Protein AF-A0A1N6FJ70-F1 (afdb_monomer)

Organism: NCBI:txid1217970

Solvent-accessible surface area (backbone atoms only — not comparable to full-atom values): 8719 Å² total; per-residue (Å²): 130,88,51,42,36,35,37,40,23,54,39,84,64,76,54,85,92,68,57,60,68,43,93,66,49,46,83,38,80,77,50,89,59,32,32,33,37,20,50,78,90,44,69,44,27,46,35,38,57,36,37,82,87,71,62,57,34,60,52,49,49,53,55,48,53,55,39,45,74,73,32,54,65,50,50,65,62,51,52,53,46,59,76,48,45,48,25,35,40,38,32,43,53,47,53,90,89,52,57,68,65,65,52,49,62,70,42,45,56,46,54,53,35,40,54,74,74,42,50,57,38,40,34,42,69,65,49,28,34,25,52,81,92,44,82,45,28,37,42,47,66,83,67,75,76,77,76,78,78,78,72,82,77,134

Nearest PDB structures (foldseek):
  6cgd-assembly1_A  TM=2.846E-01  e=1.483E+00  Staphylococcus aureus
  3c19-assembly1_A  TM=3.215E-01  e=3.991E+00  Methanopyrus kandleri AV19
  4pdy-assembly1_A  TM=3.151E-01  e=4.805E+00  Alicyclobacillus acidocaldarius subsp. acidocaldarius DSM 446

Mean predicted aligned error: 6.21 Å

Sequence (154 aa):
MPHRMRFFFTSPAPALATLPLPPGLALRNLAPPFALLCTGETPLAELELNTPGDGTFDAEIAEYLEKVALGSGDKALVTATLGSCTAILCAQVLFHGRSTDDVLNDLDPFWDALDAAHQGLIQADGQGFYQGADFVLNIGRITPPAPASSRPAP

pLDDT: mean 89.92, std 12.62, range [40.59, 97.81]

Secondary structure (DSSP, 8-state):
--EEEEEEESS-PPPGGGS---TTEEEEEEETTEEEEEETTEEEEEEEEE-TTSSHHHHHHHHHHHHHHHSEE-HHHHHHHHHT--EEEEEEE--TTS-HHHHHHHHHHHHHHHHHHS-EEEEETTTEEEETTEEEEE----PPPPPP--PPP-

Radius of gyration: 17.18 Å; Cα contacts (8 Å, |Δi|>4): 267; chains: 1; bounding box: 62×40×36 Å

Structure (mmCIF, N/CA/C/O backbone):
data_AF-A0A1N6FJ70-F1
#
_entry.id   AF-A0A1N6FJ70-F1
#
loop_
_atom_site.group_PDB
_atom_site.id
_atom_site.type_symbol
_atom_site.label_atom_id
_atom_site.label_alt_id
_atom_site.label_comp_id
_atom_site.label_asym_id
_atom_site.label_entity_id
_atom_site.label_seq_id
_atom_site.pdbx_PDB_ins_code
_atom_site.Cartn_x
_atom_site.Cartn_y
_atom_site.Cartn_z
_atom_site.occupancy
_atom_site.B_iso_or_equiv
_atom_site.auth_seq_id
_atom_site.auth_comp_id
_atom_site.auth_asym_id
_atom_site.auth_atom_id
_atom_site.pdbx_PDB_model_num
ATOM 1 N N . MET A 1 1 ? 5.292 14.407 10.804 1.00 58.94 1 MET A N 1
ATOM 2 C CA . MET A 1 1 ? 5.156 14.017 9.385 1.00 58.94 1 MET A CA 1
ATOM 3 C C . MET A 1 1 ? 4.060 12.972 9.302 1.00 58.94 1 MET A C 1
ATOM 5 O O . MET A 1 1 ? 3.992 12.176 10.235 1.00 58.94 1 MET A O 1
ATOM 9 N N . PR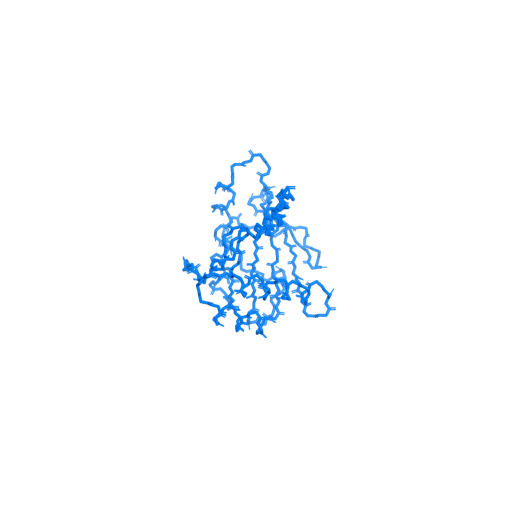O A 1 2 ? 3.192 13.007 8.276 1.00 79.44 2 PRO A N 1
ATOM 10 C CA . PRO A 1 2 ? 2.223 11.935 8.056 1.00 79.44 2 PRO A CA 1
ATOM 11 C C . PRO A 1 2 ? 2.970 10.609 7.878 1.00 79.44 2 PRO A C 1
ATOM 13 O O . PRO A 1 2 ? 4.047 10.594 7.284 1.00 79.44 2 PRO A O 1
ATOM 16 N N . HIS A 1 3 ? 2.435 9.524 8.436 1.00 89.19 3 HIS A N 1
ATOM 17 C CA . HIS A 1 3 ? 2.970 8.184 8.214 1.00 89.19 3 HIS A CA 1
ATOM 18 C C . HIS A 1 3 ? 2.239 7.589 7.017 1.00 89.19 3 HIS A C 1
ATOM 20 O O . HIS A 1 3 ? 1.007 7.532 7.030 1.00 89.19 3 HIS A O 1
ATOM 26 N N . ARG A 1 4 ? 2.977 7.212 5.971 1.00 94.31 4 ARG A N 1
ATOM 27 C CA . ARG A 1 4 ? 2.397 6.597 4.782 1.00 94.31 4 ARG A CA 1
ATOM 28 C C . ARG A 1 4 ? 2.902 5.178 4.601 1.00 94.31 4 ARG A C 1
ATOM 30 O O . ARG A 1 4 ? 4.059 4.861 4.881 1.00 94.31 4 ARG A O 1
ATOM 37 N N . MET A 1 5 ? 2.006 4.350 4.101 1.00 95.81 5 MET A N 1
ATOM 38 C CA . MET A 1 5 ? 2.302 3.016 3.614 1.00 95.81 5 MET A CA 1
ATOM 39 C C . MET A 1 5 ? 1.808 2.909 2.181 1.00 95.81 5 MET A C 1
ATOM 41 O O . MET A 1 5 ? 0.863 3.597 1.793 1.00 95.81 5 MET A O 1
ATOM 45 N N . ARG A 1 6 ? 2.477 2.092 1.377 1.00 97.06 6 ARG A N 1
ATOM 46 C CA . ARG A 1 6 ? 2.185 1.959 -0.047 1.00 97.06 6 ARG A CA 1
ATOM 47 C C . ARG A 1 6 ? 2.147 0.508 -0.453 1.00 97.06 6 ARG A C 1
ATOM 49 O O . ARG A 1 6 ? 2.931 -0.283 0.058 1.00 97.06 6 ARG A O 1
ATOM 56 N N . PHE A 1 7 ? 1.299 0.200 -1.422 1.00 97.62 7 PHE A N 1
ATOM 57 C CA . PHE A 1 7 ? 1.352 -1.048 -2.167 1.00 97.62 7 PHE A CA 1
ATOM 58 C C . PHE A 1 7 ? 1.655 -0.740 -3.632 1.00 97.62 7 PHE A C 1
ATOM 60 O O . PHE A 1 7 ? 0.900 -0.019 -4.287 1.00 97.62 7 PHE A O 1
ATOM 67 N N . PHE A 1 8 ? 2.760 -1.278 -4.139 1.00 97.75 8 PHE A N 1
ATOM 68 C CA . PHE A 1 8 ? 3.170 -1.157 -5.536 1.00 97.75 8 PHE A CA 1
ATOM 69 C C . PHE A 1 8 ? 2.669 -2.376 -6.306 1.00 97.75 8 PHE A C 1
ATOM 71 O O . PHE A 1 8 ? 3.270 -3.446 -6.222 1.00 97.75 8 PHE A O 1
ATOM 78 N N . PHE A 1 9 ? 1.573 -2.230 -7.050 1.00 97.50 9 PHE A N 1
ATOM 79 C CA . PHE A 1 9 ? 0.995 -3.328 -7.827 1.00 97.50 9 PHE A CA 1
ATOM 80 C C . PHE A 1 9 ? 1.854 -3.636 -9.048 1.00 97.50 9 PHE A C 1
ATOM 82 O O . PHE A 1 9 ? 2.227 -2.717 -9.771 1.00 97.50 9 PHE A O 1
ATOM 89 N N . THR A 1 10 ? 2.098 -4.916 -9.322 1.00 96.50 10 THR A N 1
ATOM 90 C CA . THR A 1 10 ? 2.651 -5.413 -10.598 1.00 96.50 10 THR A CA 1
ATOM 91 C C . THR A 1 10 ? 1.617 -6.195 -11.416 1.00 96.50 10 THR A C 1
ATOM 93 O O . THR A 1 10 ? 1.830 -6.489 -12.592 1.00 96.50 10 THR A O 1
ATOM 96 N N . SER A 1 11 ? 0.468 -6.509 -10.812 1.00 92.56 11 SER A N 1
ATOM 97 C CA . SER A 1 11 ? -0.743 -6.989 -11.487 1.00 92.56 11 SER A CA 1
ATOM 98 C C . SER A 1 11 ? -1.652 -5.822 -11.899 1.00 92.56 11 SER A C 1
ATOM 100 O O . SER A 1 11 ? -1.604 -4.795 -11.227 1.00 92.56 11 SER A O 1
ATOM 102 N N . PRO A 1 12 ? -2.557 -5.978 -12.890 1.00 91.00 12 PRO A N 1
ATOM 103 C CA . PRO A 1 12 ? -3.481 -4.919 -13.307 1.00 91.00 12 PRO A CA 1
ATOM 104 C C . PRO A 1 12 ? -4.132 -4.174 -12.135 1.00 91.00 12 PRO A C 1
ATOM 106 O O . PRO A 1 12 ? -4.619 -4.800 -11.192 1.00 91.00 12 PRO A O 1
ATOM 109 N N . ALA A 1 13 ? -4.131 -2.841 -12.215 1.00 85.69 13 ALA A N 1
ATOM 110 C CA . ALA A 1 13 ? -4.597 -1.967 -11.146 1.00 85.69 13 ALA A CA 1
ATOM 111 C C . ALA A 1 13 ? -6.062 -2.272 -10.773 1.00 85.69 13 ALA A C 1
ATOM 113 O O . ALA A 1 13 ? -6.933 -2.208 -11.650 1.00 85.69 13 ALA A O 1
ATOM 114 N N . PRO A 1 14 ? -6.365 -2.594 -9.503 1.00 91.06 14 PRO A N 1
ATOM 115 C CA . PRO A 1 14 ? -7.745 -2.754 -9.069 1.00 91.06 14 PRO A CA 1
ATOM 116 C C . PRO A 1 14 ? -8.443 -1.392 -8.996 1.00 91.06 14 PRO A C 1
ATOM 118 O O . PRO A 1 14 ? -7.807 -0.361 -8.792 1.00 91.06 14 PRO A O 1
ATOM 121 N N . ALA A 1 15 ? -9.772 -1.378 -9.085 1.00 92.12 15 ALA A N 1
ATOM 122 C CA . ALA A 1 15 ? -10.524 -0.208 -8.647 1.00 92.12 15 ALA A CA 1
ATOM 123 C C . ALA A 1 15 ? -10.545 -0.168 -7.110 1.00 92.12 15 ALA A C 1
ATOM 125 O O . ALA A 1 15 ? -10.622 -1.213 -6.464 1.00 92.12 15 ALA A O 1
ATOM 126 N N . LEU A 1 16 ? -10.573 1.025 -6.505 1.00 92.44 16 LEU A N 1
ATOM 127 C CA . LEU A 1 16 ? -10.697 1.142 -5.043 1.00 92.44 16 LEU A CA 1
ATOM 128 C C . LEU A 1 16 ? -11.923 0.389 -4.499 1.00 92.44 16 LEU A C 1
ATOM 130 O O . LEU A 1 16 ? -11.845 -0.262 -3.466 1.00 92.44 16 LEU A O 1
ATOM 134 N N . ALA A 1 17 ? -13.040 0.413 -5.229 1.00 92.12 17 ALA A N 1
ATOM 135 C CA . ALA A 1 17 ? -1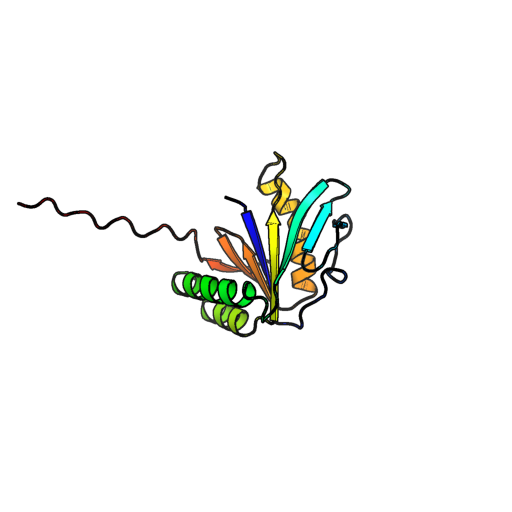4.268 -0.289 -4.853 1.00 92.12 17 ALA A CA 1
ATOM 136 C C . ALA A 1 17 ? -14.126 -1.821 -4.794 1.00 92.12 17 ALA A C 1
ATOM 138 O O . ALA A 1 17 ? -14.988 -2.488 -4.227 1.00 92.12 17 ALA A O 1
ATOM 139 N N . THR A 1 18 ? -13.090 -2.377 -5.425 1.00 92.56 18 THR A N 1
ATOM 140 C CA . THR A 1 18 ? -12.879 -3.821 -5.567 1.00 92.56 18 THR A CA 1
ATOM 141 C C . THR A 1 18 ? -11.709 -4.328 -4.733 1.00 92.56 18 THR A C 1
ATOM 143 O O . THR A 1 18 ? -11.306 -5.474 -4.918 1.00 92.56 18 THR A O 1
ATOM 146 N N . LEU A 1 19 ? -11.132 -3.495 -3.860 1.00 94.31 19 LEU A N 1
ATOM 147 C CA . LEU A 1 19 ? -10.052 -3.941 -2.986 1.00 94.31 19 LEU A CA 1
ATOM 148 C C . LEU A 1 19 ? -10.536 -5.071 -2.061 1.00 94.31 19 LEU A C 1
ATOM 150 O O . LEU A 1 19 ? -11.681 -5.040 -1.597 1.00 94.31 19 LEU A O 1
ATOM 154 N N . PRO A 1 20 ? -9.679 -6.061 -1.768 1.00 93.69 20 PRO A N 1
ATOM 155 C CA . PRO A 1 20 ? -9.993 -7.114 -0.817 1.00 93.69 20 PRO A CA 1
ATOM 156 C C . PRO A 1 20 ? -10.080 -6.514 0.591 1.00 93.69 20 PRO A C 1
ATOM 158 O O . PRO A 1 20 ? -9.091 -6.041 1.145 1.00 93.69 20 PRO A O 1
ATOM 161 N N . LEU A 1 21 ? -11.278 -6.514 1.173 1.00 94.81 21 LEU A N 1
ATOM 162 C CA . LEU A 1 21 ? -11.491 -6.025 2.533 1.00 94.81 21 LEU A CA 1
ATOM 163 C C . LEU A 1 21 ? -11.681 -7.211 3.482 1.00 94.81 21 LEU A C 1
ATOM 165 O O . LEU A 1 21 ? -12.627 -7.986 3.297 1.00 94.81 21 LEU A O 1
ATOM 169 N N . PRO A 1 22 ? -10.816 -7.373 4.496 1.00 94.44 22 PRO A N 1
ATOM 170 C CA . PRO A 1 22 ? -11.019 -8.382 5.524 1.00 94.44 22 PRO A CA 1
ATOM 171 C C . PRO A 1 22 ? -12.237 -8.027 6.399 1.00 94.44 22 PRO A C 1
ATOM 173 O O . PRO A 1 22 ? -12.667 -6.867 6.446 1.00 94.44 22 PRO A O 1
ATOM 176 N N . PRO A 1 23 ? -12.806 -9.003 7.130 1.00 93.75 23 PRO A N 1
ATOM 177 C CA . PRO A 1 23 ? -13.917 -8.751 8.042 1.00 93.75 23 PRO A CA 1
ATOM 178 C C . PRO A 1 23 ? -13.610 -7.627 9.040 1.00 93.75 23 PRO A C 1
ATOM 180 O O . PRO A 1 23 ? -12.554 -7.611 9.665 1.00 93.75 23 PRO A O 1
ATOM 183 N N . GLY A 1 24 ? -14.560 -6.707 9.216 1.00 93.06 24 GLY A N 1
ATOM 184 C CA . GLY A 1 24 ? -14.434 -5.573 10.140 1.00 93.06 24 GLY A CA 1
ATOM 185 C C . GLY A 1 24 ? -13.874 -4.295 9.510 1.00 93.06 24 GLY A C 1
ATOM 186 O O . GLY A 1 24 ? -14.094 -3.219 10.069 1.00 93.06 24 GLY A O 1
ATOM 187 N N . LEU A 1 25 ? -13.250 -4.387 8.330 1.00 96.12 25 LEU A N 1
ATOM 188 C CA . LEU A 1 25 ? -12.819 -3.223 7.562 1.00 96.12 25 LEU A CA 1
ATOM 189 C C . LEU A 1 25 ? -13.830 -2.847 6.480 1.00 96.12 25 LEU A C 1
ATOM 191 O O . LEU A 1 25 ? -14.482 -3.696 5.872 1.00 96.12 25 LEU A O 1
ATOM 195 N N . ALA A 1 26 ? -13.956 -1.545 6.238 1.00 96.56 26 ALA A N 1
ATOM 196 C CA . ALA A 1 26 ? -14.836 -1.000 5.218 1.00 96.56 26 ALA A CA 1
ATOM 197 C C . ALA A 1 26 ? -14.207 0.215 4.539 1.00 96.56 26 ALA A C 1
ATOM 199 O O . ALA A 1 26 ? -13.551 1.032 5.189 1.00 96.56 26 ALA A O 1
ATOM 200 N N . LEU A 1 27 ? -14.479 0.366 3.243 1.00 96.25 27 LEU A N 1
ATOM 201 C CA . LEU A 1 27 ? -14.219 1.606 2.523 1.00 96.25 27 LEU A CA 1
ATOM 202 C C . LEU A 1 27 ? -15.430 2.526 2.629 1.00 96.25 27 LEU A C 1
ATOM 204 O O . LEU A 1 27 ? -16.568 2.124 2.381 1.00 96.25 27 LEU A O 1
ATOM 208 N N . ARG A 1 28 ? -15.173 3.780 2.979 1.00 96.06 28 ARG A N 1
ATOM 209 C CA . ARG A 1 28 ? -16.155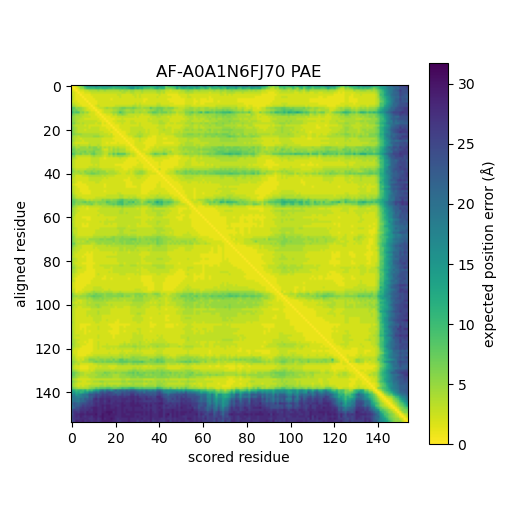 4.860 3.060 1.00 96.06 28 ARG A CA 1
ATOM 210 C C . ARG A 1 28 ? -15.704 6.031 2.203 1.00 96.06 28 ARG A C 1
ATOM 212 O O . ARG A 1 28 ? -14.547 6.103 1.803 1.00 96.06 28 ARG A O 1
ATOM 219 N N . ASN A 1 29 ? -16.628 6.950 1.922 1.00 93.06 29 ASN A N 1
ATOM 220 C CA . ASN A 1 29 ? -16.357 8.169 1.152 1.00 93.06 29 ASN A CA 1
ATOM 221 C C . ASN A 1 29 ? -15.618 7.892 -0.170 1.00 93.06 29 ASN A C 1
ATOM 223 O O . ASN A 1 29 ? -14.679 8.597 -0.525 1.00 93.06 29 ASN A O 1
ATOM 227 N N . LEU A 1 30 ? -16.028 6.832 -0.872 1.00 93.06 30 LEU A N 1
ATOM 228 C CA . LEU A 1 30 ? -15.420 6.419 -2.130 1.00 93.06 30 LEU A CA 1
ATOM 229 C C . LEU A 1 30 ? -15.643 7.504 -3.195 1.00 93.06 30 LEU A C 1
ATOM 231 O O . LEU A 1 30 ? -16.759 7.689 -3.682 1.00 93.06 30 LEU A O 1
ATOM 235 N N . ALA A 1 31 ? -14.570 8.195 -3.559 1.00 91.62 31 ALA A N 1
ATOM 236 C CA . ALA A 1 31 ? -14.540 9.238 -4.573 1.00 91.62 31 ALA A CA 1
ATOM 237 C C . ALA A 1 31 ? -13.235 9.084 -5.367 1.00 91.62 31 ALA A C 1
ATOM 239 O O . ALA A 1 31 ? -12.241 9.715 -5.012 1.00 91.62 31 ALA A O 1
ATOM 240 N N . PRO A 1 32 ? -13.204 8.217 -6.401 1.00 85.25 32 PRO A N 1
ATOM 241 C CA . PRO A 1 32 ? -11.975 7.883 -7.114 1.00 85.25 32 PRO A CA 1
ATOM 242 C C . PRO A 1 32 ? -11.187 9.134 -7.543 1.00 85.25 32 PRO A C 1
ATOM 244 O O . PRO A 1 32 ? -11.797 10.059 -8.087 1.00 85.25 32 PRO A O 1
ATOM 247 N N . PRO A 1 33 ? -9.862 9.175 -7.308 1.00 92.44 33 PRO A N 1
ATOM 248 C CA . PRO A 1 33 ? -8.991 8.077 -6.864 1.00 92.44 33 PRO A CA 1
ATOM 249 C C . PRO A 1 33 ? -8.880 7.897 -5.336 1.00 92.44 33 PRO A C 1
ATOM 251 O O . PRO A 1 33 ? -7.946 7.245 -4.886 1.00 92.44 33 PRO A O 1
ATOM 254 N N . PHE A 1 34 ? -9.807 8.437 -4.538 1.00 96.75 34 PHE A N 1
ATOM 255 C CA . PHE A 1 34 ? -9.734 8.453 -3.074 1.00 96.75 34 PHE A CA 1
ATOM 256 C C . PHE A 1 34 ? -10.779 7.567 -2.378 1.00 96.75 34 PHE A C 1
ATOM 258 O O . PHE A 1 34 ? -11.896 7.368 -2.870 1.00 96.75 34 PHE A O 1
ATOM 265 N N . ALA A 1 35 ? -10.433 7.070 -1.190 1.00 97.44 35 ALA A N 1
ATOM 266 C CA . ALA A 1 35 ? -11.358 6.436 -0.250 1.00 97.44 35 ALA A CA 1
ATOM 267 C C . ALA A 1 35 ? -10.873 6.588 1.198 1.00 97.44 35 ALA A C 1
ATOM 269 O O . ALA A 1 35 ? -9.716 6.903 1.454 1.00 97.44 35 ALA A O 1
ATOM 270 N N . LEU A 1 36 ? -11.752 6.318 2.159 1.00 97.31 36 LEU A N 1
ATOM 271 C CA . LEU A 1 36 ? -11.425 6.257 3.580 1.00 97.31 36 LEU A CA 1
ATOM 272 C C . LEU A 1 36 ? -11.534 4.810 4.064 1.00 97.31 36 LEU A C 1
ATOM 274 O O . LEU A 1 36 ? -12.608 4.216 3.977 1.00 97.31 36 LEU A O 1
ATOM 278 N N . LEU A 1 37 ? -10.447 4.248 4.583 1.00 97.31 37 LEU A N 1
ATOM 279 C CA . LEU A 1 37 ? -10.447 2.936 5.222 1.00 97.31 37 LEU A CA 1
ATOM 280 C C . LEU A 1 37 ? -10.842 3.082 6.694 1.00 97.31 37 LEU A C 1
ATOM 282 O O . LEU A 1 37 ? -10.228 3.853 7.434 1.00 97.31 37 LEU A O 1
ATOM 286 N N . CYS A 1 38 ? -11.851 2.329 7.122 1.00 96.31 38 CYS A N 1
ATOM 287 C CA . CYS A 1 38 ? -12.401 2.378 8.474 1.00 96.31 38 CYS A CA 1
ATOM 288 C C . CYS A 1 38 ? -12.457 0.990 9.119 1.00 96.31 38 CYS A C 1
ATOM 290 O O . CYS A 1 38 ? -12.758 0.009 8.442 1.00 96.31 38 CYS A O 1
ATOM 292 N N . THR A 1 39 ? -12.297 0.946 10.444 1.00 94.06 39 THR A N 1
ATOM 293 C CA . THR A 1 39 ? -12.751 -0.164 11.298 1.00 94.06 39 THR A CA 1
ATOM 294 C C . THR A 1 39 ? -14.013 0.273 12.045 1.00 94.06 39 THR A C 1
ATOM 296 O O . THR A 1 39 ? -13.997 1.205 12.854 1.00 94.06 39 THR A O 1
ATOM 299 N N . GLY A 1 40 ? -15.160 -0.317 11.696 1.00 91.19 40 GLY A N 1
ATOM 300 C CA . GLY A 1 40 ? -16.467 0.196 12.123 1.00 91.19 40 GLY A CA 1
ATOM 301 C C . GLY A 1 40 ? -16.712 1.638 11.647 1.00 91.19 40 GLY A C 1
ATOM 302 O O . GLY A 1 40 ? -16.809 1.889 10.443 1.00 91.19 40 GLY A O 1
ATOM 303 N N . GLU A 1 41 ? -16.827 2.579 12.590 1.00 90.50 41 GLU A N 1
ATOM 304 C CA . GLU A 1 41 ? -16.951 4.031 12.335 1.00 90.50 41 GLU A CA 1
ATOM 305 C C . GLU A 1 41 ? -15.619 4.789 12.505 1.00 90.50 41 GLU A C 1
ATOM 307 O O . GLU A 1 41 ? -15.552 5.993 12.265 1.00 90.50 41 GLU A O 1
ATOM 312 N N . THR A 1 42 ? -14.548 4.107 12.918 1.00 93.31 42 THR A N 1
ATOM 313 C CA . THR A 1 42 ? -13.255 4.740 13.192 1.00 93.31 42 THR A CA 1
ATOM 314 C C . THR A 1 42 ? -12.406 4.775 11.923 1.00 93.31 42 THR A C 1
ATOM 316 O O . THR A 1 42 ? -12.132 3.711 11.362 1.00 93.31 42 THR A O 1
ATOM 319 N N . PRO A 1 43 ? -11.948 5.950 11.457 1.00 95.31 43 PRO A N 1
ATOM 320 C CA . PRO A 1 43 ? -11.061 6.026 10.305 1.00 95.31 43 PRO A CA 1
ATOM 321 C C . PRO A 1 43 ? -9.640 5.586 10.672 1.00 95.31 43 PRO A C 1
ATOM 323 O O . PRO A 1 43 ? -9.098 6.034 11.685 1.00 95.31 43 PRO A O 1
ATOM 326 N N . LEU A 1 44 ? -9.054 4.735 9.828 1.00 96.12 44 LEU A N 1
ATOM 327 C CA . LEU A 1 44 ? -7.699 4.195 9.967 1.00 96.12 44 LEU A CA 1
ATOM 328 C C . LEU A 1 44 ? -6.721 4.804 8.963 1.00 96.12 44 LEU A C 1
ATOM 330 O O . LEU A 1 44 ? -5.590 5.114 9.327 1.00 96.12 44 LEU A O 1
ATOM 334 N N . ALA A 1 45 ? -7.140 4.979 7.708 1.00 97.25 45 ALA A N 1
ATOM 335 C CA . ALA A 1 45 ? -6.285 5.546 6.671 1.00 97.25 45 ALA A CA 1
ATOM 336 C C . ALA A 1 45 ? -7.084 6.251 5.572 1.00 97.25 45 ALA A C 1
ATOM 338 O O . ALA A 1 45 ? -8.178 5.817 5.210 1.00 97.25 45 ALA A O 1
ATOM 339 N N . GLU A 1 46 ? -6.506 7.307 5.009 1.00 97.62 46 GLU A N 1
ATOM 340 C CA . GLU A 1 46 ? -6.940 7.879 3.732 1.00 97.62 46 GLU A CA 1
ATOM 341 C C . GLU A 1 46 ? -6.202 7.154 2.611 1.00 97.62 46 GLU A C 1
ATOM 343 O O . GLU A 1 46 ? -4.974 7.070 2.628 1.00 97.62 46 GLU A O 1
ATOM 348 N N . LEU A 1 47 ? -6.957 6.609 1.665 1.00 97.75 47 LEU A N 1
ATOM 349 C CA . LEU A 1 47 ? -6.440 5.874 0.524 1.00 97.75 47 LEU A CA 1
ATOM 350 C C . LEU A 1 47 ? -6.467 6.748 -0.725 1.00 97.75 47 LEU A C 1
ATOM 352 O O . LEU A 1 47 ? -7.459 7.430 -0.986 1.00 97.75 47 LEU A O 1
ATOM 356 N N . GLU A 1 48 ? -5.412 6.648 -1.520 1.00 97.12 48 GLU A N 1
ATOM 357 C CA . GLU A 1 48 ? -5.275 7.253 -2.841 1.00 97.12 48 GLU A CA 1
ATOM 358 C C . GLU A 1 48 ? -4.692 6.212 -3.802 1.00 97.12 48 GLU A C 1
ATOM 360 O O . GLU A 1 48 ? -3.692 5.565 -3.488 1.00 97.12 48 GLU A O 1
ATOM 365 N N . LEU A 1 49 ? -5.329 6.018 -4.956 1.00 96.75 49 LEU A N 1
ATOM 366 C CA . LEU A 1 49 ? -4.847 5.119 -6.002 1.00 96.75 49 LEU A CA 1
ATOM 367 C C . LEU A 1 49 ? -4.237 5.922 -7.154 1.00 96.75 49 LEU A C 1
ATOM 369 O O . LEU A 1 49 ? -4.966 6.492 -7.965 1.00 96.75 49 LEU A O 1
ATOM 373 N N . ASN A 1 50 ? -2.912 5.889 -7.252 1.00 96.38 50 ASN A N 1
ATOM 374 C CA . ASN A 1 50 ? -2.149 6.540 -8.311 1.00 96.38 50 ASN A CA 1
ATOM 375 C C . ASN A 1 50 ? -1.922 5.571 -9.477 1.00 96.38 50 ASN A C 1
ATOM 377 O O . ASN A 1 50 ? -1.564 4.405 -9.278 1.00 96.38 50 ASN A O 1
ATOM 381 N N . THR A 1 51 ? -2.108 6.048 -10.704 1.00 94.81 51 THR A N 1
ATOM 382 C CA . THR A 1 51 ? -1.974 5.266 -11.943 1.00 94.81 51 THR A CA 1
ATOM 383 C C . THR A 1 51 ? -1.134 6.019 -12.978 1.00 94.81 51 THR A C 1
ATOM 385 O O . THR A 1 51 ? -1.101 7.249 -12.957 1.00 94.81 51 THR A O 1
ATOM 388 N N . PRO A 1 52 ? -0.469 5.321 -13.918 1.00 93.81 52 PRO A N 1
ATOM 389 C CA . PRO A 1 52 ? 0.351 5.974 -14.935 1.00 93.81 52 PRO A CA 1
ATOM 390 C C . PRO A 1 52 ? -0.384 7.105 -15.670 1.00 93.81 52 PRO A C 1
ATOM 392 O O . PRO A 1 52 ? -1.504 6.924 -16.151 1.00 93.81 52 PRO A O 1
ATOM 395 N N . GLY A 1 53 ? 0.272 8.261 -15.792 1.00 87.50 53 GLY A N 1
ATOM 396 C CA . GLY A 1 53 ? -0.270 9.446 -16.465 1.00 87.50 53 GLY A CA 1
ATOM 397 C C . GLY A 1 53 ? -0.967 10.471 -15.561 1.00 87.50 53 GLY A C 1
ATOM 398 O O . GLY A 1 53 ? -1.312 11.543 -16.056 1.00 87.50 53 GLY A O 1
ATOM 399 N N . ASP A 1 54 ? -1.133 10.207 -14.260 1.00 84.50 54 ASP A N 1
ATOM 400 C CA . ASP A 1 54 ? -1.631 11.204 -13.292 1.00 84.50 54 ASP A CA 1
ATOM 401 C C . ASP A 1 54 ? -0.551 12.201 -12.811 1.00 84.50 54 ASP A C 1
ATOM 403 O O . ASP A 1 54 ? -0.861 13.187 -12.142 1.00 84.50 54 ASP A O 1
ATOM 407 N N . GLY A 1 55 ? 0.716 11.964 -13.169 1.00 87.88 55 GLY A N 1
ATOM 408 C CA . GLY A 1 55 ? 1.885 12.755 -12.773 1.00 87.88 55 GLY A CA 1
ATOM 409 C C . GLY A 1 55 ? 2.424 12.442 -11.371 1.00 87.88 55 GLY A C 1
ATOM 410 O O . GLY A 1 55 ? 3.628 12.575 -11.150 1.00 87.88 55 GLY A O 1
ATOM 411 N N . THR A 1 56 ? 1.578 11.984 -10.448 1.00 92.31 56 THR A N 1
ATOM 412 C CA . THR A 1 56 ? 1.976 11.551 -9.100 1.00 92.31 56 THR A CA 1
ATOM 413 C C . THR A 1 56 ? 2.685 10.202 -9.150 1.00 92.31 56 THR A C 1
ATOM 415 O O . THR A 1 56 ? 3.735 10.039 -8.533 1.00 92.31 56 THR A O 1
ATOM 418 N N . PHE A 1 57 ? 2.161 9.258 -9.933 1.00 95.62 57 PHE A N 1
ATOM 419 C CA . PHE A 1 57 ? 2.707 7.917 -10.100 1.00 95.62 57 PHE A CA 1
ATOM 420 C C . PHE A 1 57 ? 4.177 7.951 -10.537 1.00 95.62 57 PHE A C 1
ATOM 422 O O . PHE A 1 57 ? 5.038 7.376 -9.874 1.00 95.62 57 PHE A O 1
ATOM 429 N N . ASP A 1 58 ? 4.484 8.671 -11.620 1.00 94.81 58 ASP A N 1
ATOM 430 C CA . ASP A 1 58 ? 5.839 8.712 -12.184 1.00 94.81 58 ASP A CA 1
ATOM 431 C C . ASP A 1 58 ? 6.835 9.383 -11.227 1.00 94.81 58 ASP A C 1
ATOM 433 O O . ASP A 1 58 ? 7.973 8.927 -11.084 1.00 94.81 58 ASP A O 1
ATOM 437 N N . ALA A 1 59 ? 6.398 10.445 -10.541 1.00 95.31 59 ALA A N 1
ATOM 438 C CA . ALA A 1 59 ? 7.205 11.132 -9.538 1.00 95.31 59 ALA A CA 1
ATOM 439 C C . ALA A 1 59 ? 7.521 10.216 -8.346 1.00 95.31 59 ALA A C 1
ATOM 441 O O . ALA A 1 59 ? 8.662 10.169 -7.885 1.00 95.31 59 ALA A O 1
ATOM 442 N N . GLU A 1 60 ? 6.531 9.454 -7.882 1.00 95.12 60 GLU A N 1
ATOM 443 C CA . GLU A 1 60 ? 6.685 8.538 -6.757 1.00 95.12 60 GLU A CA 1
ATOM 444 C C . GLU A 1 60 ? 7.601 7.358 -7.116 1.00 95.12 60 GLU A C 1
ATOM 446 O O . GLU A 1 60 ? 8.524 7.049 -6.362 1.00 95.12 60 GLU A O 1
ATOM 451 N N . ILE A 1 61 ? 7.444 6.755 -8.300 1.00 96.69 61 ILE A N 1
ATOM 452 C CA . ILE A 1 61 ? 8.367 5.716 -8.785 1.00 96.69 61 ILE A CA 1
ATOM 453 C C . ILE A 1 61 ? 9.807 6.241 -8.850 1.00 96.69 61 ILE A C 1
ATOM 455 O O . ILE A 1 61 ? 10.719 5.577 -8.350 1.00 96.69 61 ILE A O 1
ATOM 459 N N . ALA A 1 62 ? 10.025 7.431 -9.421 1.00 95.75 62 ALA A N 1
ATOM 460 C CA . ALA A 1 62 ? 11.355 8.028 -9.513 1.00 95.75 62 ALA A CA 1
ATOM 461 C C . ALA A 1 62 ? 11.981 8.256 -8.125 1.00 95.75 62 ALA A C 1
ATOM 463 O O . ALA A 1 62 ? 13.119 7.845 -7.887 1.00 95.75 62 ALA A O 1
ATOM 464 N N . GLU A 1 63 ? 11.223 8.825 -7.183 1.00 94.19 63 GLU A N 1
ATOM 465 C CA . GLU A 1 63 ? 11.676 9.049 -5.806 1.00 94.19 63 GLU A CA 1
ATOM 466 C C . GLU A 1 63 ? 12.073 7.736 -5.111 1.00 94.19 63 GLU A C 1
ATOM 468 O O . GLU A 1 63 ? 13.105 7.654 -4.436 1.00 94.19 63 GLU A O 1
ATOM 473 N N . TYR A 1 64 ? 11.275 6.677 -5.270 1.00 95.31 64 TYR A N 1
ATOM 474 C CA . TYR A 1 64 ? 11.583 5.393 -4.646 1.00 95.31 64 TYR A CA 1
ATOM 475 C C . TYR A 1 64 ? 12.769 4.683 -5.294 1.00 95.31 64 TYR A C 1
ATOM 477 O O . TYR A 1 64 ? 13.542 4.054 -4.572 1.00 95.31 64 TYR A O 1
ATOM 485 N N . LEU A 1 65 ? 12.986 4.825 -6.602 1.00 96.19 65 LEU A N 1
ATOM 486 C CA . LEU A 1 65 ? 14.193 4.310 -7.253 1.00 96.19 65 LEU A CA 1
ATOM 487 C C . LEU A 1 65 ? 15.465 4.964 -6.690 1.00 96.19 65 LEU A C 1
ATOM 489 O O . LEU A 1 65 ? 16.447 4.266 -6.420 1.00 96.19 65 LEU A O 1
ATOM 493 N N . GLU A 1 66 ? 15.439 6.274 -6.424 1.00 94.88 66 GLU A N 1
ATOM 494 C CA . GLU A 1 66 ? 16.549 6.973 -5.761 1.00 94.88 66 GLU A CA 1
ATOM 495 C C . GLU A 1 66 ? 16.789 6.445 -4.338 1.00 94.88 66 GLU A C 1
ATOM 497 O O . GLU A 1 66 ? 17.925 6.143 -3.957 1.00 94.88 66 GLU A O 1
ATOM 502 N N . LYS A 1 67 ? 15.718 6.255 -3.556 1.00 93.62 67 LYS A N 1
ATOM 503 C CA . LYS A 1 67 ? 15.794 5.671 -2.204 1.00 93.62 67 LYS A CA 1
ATOM 504 C C . LYS A 1 67 ? 16.362 4.250 -2.218 1.00 93.62 67 LYS A C 1
ATOM 506 O O . LYS A 1 67 ? 17.222 3.920 -1.402 1.00 93.62 67 LYS A O 1
ATOM 511 N N . VAL A 1 68 ? 15.921 3.410 -3.154 1.00 95.19 68 VAL A N 1
ATOM 512 C CA . VAL A 1 68 ? 16.390 2.023 -3.317 1.00 95.19 68 VAL A CA 1
ATOM 513 C C . VAL A 1 68 ? 17.879 1.981 -3.654 1.00 95.19 68 VAL A C 1
ATOM 515 O O . VAL A 1 68 ? 18.609 1.154 -3.100 1.00 95.19 68 VAL A O 1
ATOM 518 N N . ALA A 1 69 ? 18.365 2.905 -4.489 1.00 94.06 69 ALA A N 1
ATOM 519 C CA . ALA A 1 69 ? 19.787 3.005 -4.809 1.00 94.06 69 ALA A CA 1
ATOM 520 C C . ALA A 1 69 ? 20.650 3.226 -3.552 1.00 94.06 69 ALA A C 1
ATOM 522 O O . ALA A 1 69 ? 21.735 2.643 -3.440 1.00 94.06 69 ALA A O 1
ATOM 523 N N . LEU A 1 70 ? 20.143 3.985 -2.576 1.00 92.94 70 LEU A N 1
ATOM 524 C CA . LEU A 1 70 ? 20.812 4.276 -1.302 1.00 92.94 70 LEU A CA 1
ATOM 525 C C . LEU A 1 70 ? 20.560 3.229 -0.203 1.00 92.94 70 LEU A C 1
ATOM 527 O O . LEU A 1 70 ? 21.311 3.183 0.769 1.00 92.94 70 LEU A O 1
ATOM 531 N N . GLY A 1 71 ? 19.537 2.387 -0.354 1.00 92.56 71 GLY A N 1
ATOM 532 C CA . GLY A 1 71 ? 19.141 1.391 0.642 1.00 92.56 71 GLY A CA 1
ATOM 533 C C . GLY A 1 71 ? 20.098 0.201 0.801 1.00 92.56 71 GLY A C 1
ATOM 534 O O . GLY A 1 71 ? 21.159 0.123 0.175 1.00 92.56 71 GLY A O 1
ATOM 535 N N . SER A 1 72 ? 19.705 -0.773 1.621 1.00 93.12 72 SER A N 1
ATOM 536 C CA . SER A 1 72 ? 20.401 -2.051 1.823 1.00 93.12 72 SER A CA 1
ATOM 537 C C . SER A 1 72 ? 19.412 -3.223 1.844 1.00 93.12 72 SER A C 1
ATOM 539 O O . SER A 1 72 ? 18.346 -3.131 2.444 1.00 93.12 72 SER A O 1
ATOM 541 N N . GLY A 1 73 ? 19.748 -4.322 1.161 1.00 95.25 73 GLY A N 1
ATOM 542 C CA . GLY A 1 73 ? 18.849 -5.462 0.930 1.00 95.25 73 GLY A CA 1
ATOM 543 C C . GLY A 1 73 ? 18.761 -5.826 -0.553 1.00 95.25 73 GLY A C 1
ATOM 544 O O . GLY A 1 73 ? 19.682 -5.518 -1.318 1.00 95.25 73 GLY A O 1
ATOM 545 N N . ASP A 1 74 ? 17.662 -6.458 -0.968 1.00 96.19 74 ASP A N 1
ATOM 546 C CA . ASP A 1 74 ? 17.474 -6.908 -2.353 1.00 96.19 74 ASP A CA 1
ATOM 547 C C . ASP A 1 74 ? 17.016 -5.770 -3.282 1.00 96.19 74 ASP A C 1
ATOM 549 O O . ASP A 1 74 ? 15.839 -5.589 -3.601 1.00 96.19 74 ASP A O 1
ATOM 553 N N . LYS A 1 75 ? 17.983 -4.964 -3.729 1.00 96.50 75 LYS A N 1
ATOM 554 C CA . LYS A 1 75 ? 17.736 -3.837 -4.643 1.00 96.50 75 LYS A CA 1
ATOM 555 C C . LYS A 1 75 ? 17.194 -4.285 -5.991 1.00 96.50 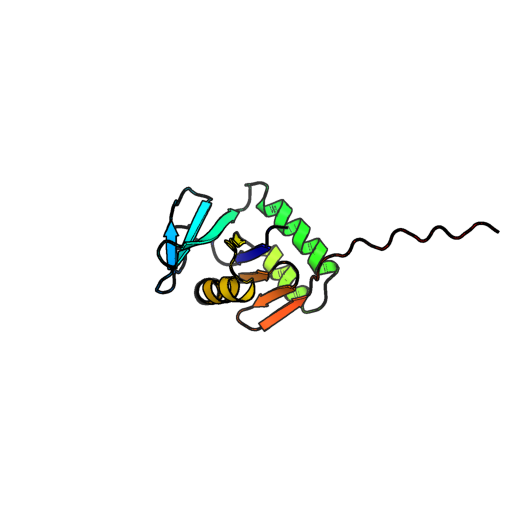75 LYS A C 1
ATOM 557 O O . LYS A 1 75 ? 16.426 -3.543 -6.600 1.00 96.50 75 LYS A O 1
ATOM 562 N N . ALA A 1 76 ? 17.624 -5.450 -6.474 1.00 97.06 76 ALA A N 1
ATOM 563 C CA . ALA A 1 76 ? 17.261 -5.934 -7.798 1.00 97.06 76 ALA A CA 1
ATOM 564 C C . ALA A 1 76 ? 15.771 -6.273 -7.845 1.00 97.06 76 ALA A C 1
ATOM 566 O O . ALA A 1 76 ? 15.079 -5.815 -8.755 1.00 97.06 76 ALA A O 1
ATOM 567 N N . LEU A 1 77 ? 15.272 -6.979 -6.826 1.00 96.00 77 LEU A N 1
ATOM 568 C CA . LEU A 1 77 ? 13.854 -7.296 -6.687 1.00 96.00 77 LEU A CA 1
ATOM 569 C C . LEU A 1 77 ? 12.991 -6.031 -6.612 1.00 96.00 77 LEU A C 1
ATOM 571 O O . LEU A 1 77 ? 12.029 -5.891 -7.371 1.00 96.00 77 LEU A O 1
ATOM 575 N N . VAL A 1 78 ? 13.348 -5.083 -5.739 1.00 97.12 78 VAL A N 1
ATOM 576 C CA . VAL A 1 78 ? 12.556 -3.854 -5.574 1.00 97.12 78 VAL A CA 1
ATOM 577 C C . VAL A 1 78 ? 12.589 -3.004 -6.844 1.00 97.12 78 VAL A C 1
ATOM 579 O O . VAL A 1 78 ? 11.545 -2.557 -7.305 1.00 97.12 78 VAL A O 1
ATOM 582 N N . THR A 1 79 ? 13.757 -2.836 -7.469 1.00 97.75 79 THR A N 1
ATOM 583 C CA . THR A 1 79 ? 13.886 -2.079 -8.728 1.00 97.75 79 THR A CA 1
ATOM 584 C C . THR A 1 79 ? 13.057 -2.709 -9.848 1.00 97.75 79 THR A C 1
ATOM 586 O O . THR A 1 79 ? 12.368 -1.996 -10.574 1.00 97.75 79 THR A O 1
ATOM 589 N N . ALA A 1 80 ? 13.080 -4.040 -9.975 1.00 97.44 80 ALA A N 1
ATOM 590 C CA . ALA A 1 80 ? 12.280 -4.754 -10.968 1.00 97.44 80 ALA A CA 1
ATOM 591 C C . ALA A 1 80 ? 10.771 -4.600 -10.715 1.00 97.44 80 ALA A C 1
ATOM 593 O O . ALA A 1 80 ? 10.005 -4.422 -11.664 1.00 97.44 80 ALA A O 1
ATOM 594 N N . THR A 1 81 ? 10.357 -4.617 -9.445 1.00 96.94 81 THR A N 1
ATOM 595 C CA . THR A 1 81 ? 8.958 -4.401 -9.045 1.00 96.94 81 THR A CA 1
ATOM 596 C C . THR A 1 81 ? 8.508 -2.986 -9.393 1.00 96.94 81 THR A C 1
ATOM 598 O O . THR A 1 81 ? 7.496 -2.823 -10.065 1.00 96.94 81 THR A O 1
ATOM 601 N N . LEU A 1 82 ? 9.283 -1.965 -9.007 1.00 97.12 82 LEU A N 1
ATOM 602 C CA . LEU A 1 82 ? 8.974 -0.566 -9.316 1.00 97.12 82 LEU A CA 1
ATOM 603 C C . LEU A 1 82 ? 8.924 -0.321 -10.832 1.00 97.12 82 LEU A C 1
ATOM 605 O O . LEU A 1 82 ? 8.026 0.362 -11.312 1.00 97.12 82 LEU A O 1
ATOM 609 N N . GLY A 1 83 ? 9.833 -0.931 -11.598 1.00 96.88 83 GLY A N 1
ATOM 610 C CA . GLY A 1 83 ? 9.842 -0.840 -13.062 1.00 96.88 83 GLY A CA 1
ATOM 611 C C . GLY A 1 83 ? 8.687 -1.573 -13.756 1.00 96.88 83 GLY A C 1
ATOM 612 O O . GLY A 1 83 ? 8.383 -1.267 -14.905 1.00 96.88 83 GLY A O 1
ATOM 613 N N . SER A 1 84 ? 8.037 -2.514 -13.068 1.00 96.69 84 SER A N 1
ATOM 614 C CA . SER A 1 84 ? 6.856 -3.243 -13.558 1.00 96.69 84 SER A CA 1
ATOM 615 C C . SER A 1 84 ? 5.562 -2.757 -12.902 1.00 96.69 84 SER A C 1
ATOM 617 O O . SER A 1 84 ? 4.527 -3.413 -13.020 1.00 96.69 84 SER A O 1
ATOM 619 N N . CYS A 1 85 ? 5.621 -1.646 -12.165 1.00 97.56 85 CYS A N 1
ATOM 620 C CA . CYS A 1 85 ? 4.501 -1.172 -11.378 1.00 97.56 85 CYS A CA 1
ATOM 621 C C . CYS A 1 85 ? 3.385 -0.640 -12.289 1.00 97.56 85 CYS A C 1
ATOM 623 O O . CYS A 1 85 ? 3.637 0.112 -13.229 1.00 97.56 85 CYS A O 1
ATOM 625 N N . THR A 1 86 ? 2.142 -1.031 -12.019 1.00 96.81 86 THR A N 1
ATOM 626 C CA . THR A 1 86 ? 0.959 -0.636 -12.799 1.00 96.81 86 THR A CA 1
ATOM 627 C C . THR A 1 86 ? 0.040 0.322 -12.048 1.00 96.81 86 THR A C 1
ATOM 629 O O . THR A 1 86 ? -0.801 0.966 -12.670 1.00 96.81 86 THR A O 1
ATOM 632 N N . ALA A 1 87 ? 0.163 0.389 -10.721 1.00 97.19 87 ALA A N 1
ATOM 633 C CA . ALA A 1 87 ? -0.506 1.352 -9.853 1.00 97.19 87 ALA A CA 1
ATOM 634 C C . ALA A 1 87 ? 0.169 1.394 -8.479 1.00 97.19 87 ALA A C 1
ATOM 636 O O . ALA A 1 87 ? 0.805 0.423 -8.063 1.00 97.19 87 ALA A O 1
ATOM 637 N N . ILE A 1 88 ? -0.033 2.491 -7.755 1.00 97.81 88 ILE A N 1
ATOM 638 C CA . ILE A 1 88 ? 0.404 2.654 -6.369 1.00 97.81 88 ILE A CA 1
ATOM 639 C C . ILE A 1 88 ? -0.832 2.954 -5.535 1.00 97.81 88 ILE A C 1
ATOM 641 O O . ILE A 1 88 ? -1.497 3.962 -5.752 1.00 97.81 88 ILE A O 1
ATOM 645 N N . LEU A 1 89 ? -1.141 2.094 -4.569 1.00 97.69 89 LEU A N 1
ATOM 646 C CA . LEU A 1 89 ? -2.083 2.452 -3.512 1.00 97.69 89 LEU A CA 1
ATOM 647 C C . LEU A 1 89 ? -1.294 3.099 -2.383 1.00 97.69 89 LEU A C 1
ATOM 649 O O . LEU A 1 89 ? -0.491 2.432 -1.737 1.00 97.69 89 LEU A O 1
ATOM 653 N N . CYS A 1 90 ? -1.537 4.379 -2.140 1.00 97.25 90 CYS A N 1
ATOM 654 C CA . CYS A 1 90 ? -0.994 5.119 -1.015 1.00 97.25 90 CYS A CA 1
ATOM 655 C C . CYS A 1 90 ? -2.024 5.153 0.117 1.00 97.25 90 CYS A C 1
ATOM 657 O O . CYS A 1 90 ? -3.188 5.481 -0.104 1.00 97.25 90 CYS A O 1
ATOM 659 N N . ALA A 1 91 ? -1.595 4.821 1.330 1.00 97.31 91 ALA A N 1
ATOM 660 C CA . ALA A 1 91 ? -2.388 4.910 2.544 1.00 97.31 91 ALA A CA 1
ATOM 661 C C . ALA A 1 91 ? -1.725 5.891 3.513 1.00 97.31 91 ALA A C 1
ATOM 663 O O . ALA A 1 91 ? -0.648 5.626 4.051 1.00 97.31 91 ALA A O 1
ATOM 664 N N . GLN A 1 92 ? -2.377 7.023 3.761 1.00 96.75 92 GLN A N 1
ATOM 665 C CA . GLN A 1 92 ? -1.991 7.952 4.815 1.00 96.75 92 GLN A CA 1
ATOM 666 C C . GLN A 1 92 ? -2.648 7.529 6.130 1.00 96.75 92 GLN A C 1
ATOM 668 O O . GLN A 1 92 ? -3.864 7.628 6.284 1.00 96.75 92 GLN A O 1
ATOM 673 N N . VAL A 1 93 ? -1.838 7.068 7.082 1.00 95.31 93 VAL A N 1
ATOM 674 C CA . VAL A 1 93 ? -2.306 6.505 8.354 1.00 95.31 93 VAL A CA 1
ATOM 675 C C . VAL A 1 93 ? -2.812 7.604 9.292 1.00 95.31 93 VAL A C 1
ATOM 677 O O . VAL A 1 93 ? -2.139 8.614 9.523 1.00 95.31 93 VAL A O 1
ATOM 680 N N . LEU A 1 94 ? -3.999 7.386 9.859 1.00 95.38 94 LEU A N 1
ATOM 681 C CA . LEU A 1 94 ? -4.696 8.306 10.752 1.00 95.38 94 LEU A CA 1
ATOM 682 C C . LEU A 1 94 ? -4.655 7.790 12.196 1.00 95.38 94 LEU A C 1
ATOM 684 O O . LEU A 1 94 ? -5.391 6.884 12.575 1.00 95.38 94 LEU A O 1
ATO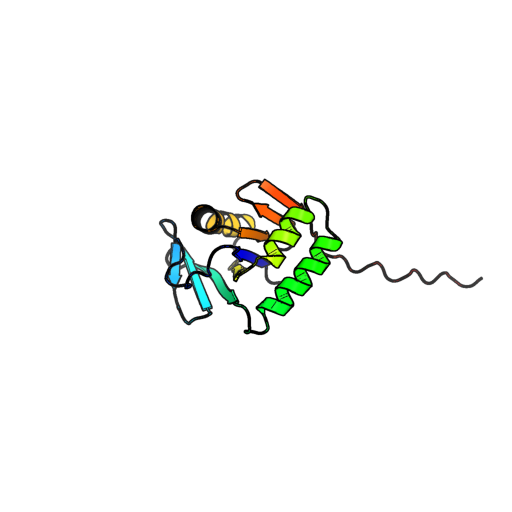M 688 N N . PHE A 1 95 ? -3.810 8.398 13.035 1.00 91.44 95 PHE A N 1
ATOM 689 C CA . PHE A 1 95 ? -3.601 7.900 14.400 1.00 91.44 95 PHE A CA 1
ATOM 690 C C . PHE A 1 95 ? -4.695 8.290 15.402 1.00 91.44 95 PHE A C 1
ATOM 692 O O . PHE A 1 95 ? -4.919 7.567 16.365 1.00 91.44 95 PHE A O 1
ATOM 699 N N . HIS A 1 96 ? -5.363 9.436 15.227 1.00 90.31 96 HIS A N 1
ATOM 700 C CA . HIS A 1 96 ? -6.441 9.915 16.115 1.00 90.31 96 HIS A CA 1
ATOM 701 C C . HIS A 1 96 ? -6.150 9.810 17.632 1.00 90.31 96 HIS A C 1
ATOM 703 O O . HIS A 1 96 ? -7.034 9.505 18.427 1.00 90.31 96 HIS A O 1
ATOM 709 N N . GLY A 1 97 ? -4.902 10.063 18.047 1.00 87.81 97 GLY A N 1
ATOM 710 C CA . GLY A 1 97 ? -4.484 9.992 19.455 1.00 87.81 97 GLY A CA 1
ATOM 711 C C . GLY A 1 97 ? -4.220 8.579 19.991 1.00 87.81 97 GLY A C 1
ATOM 712 O O . GLY A 1 97 ? -3.901 8.438 21.169 1.00 87.81 97 GLY A O 1
ATOM 713 N N . ARG A 1 98 ? -4.323 7.546 19.148 1.00 91.56 98 ARG A N 1
ATOM 714 C CA . ARG A 1 98 ? -3.902 6.172 19.451 1.00 91.56 98 ARG A CA 1
ATOM 715 C C . ARG A 1 98 ? -2.392 6.019 19.286 1.00 91.56 98 ARG A C 1
ATOM 717 O O . ARG A 1 98 ? -1.740 6.845 18.642 1.00 91.56 98 ARG A O 1
ATOM 724 N N . SER A 1 99 ? -1.840 4.959 19.873 1.00 91.00 99 SER A N 1
ATOM 725 C CA . SER A 1 99 ? -0.435 4.621 19.661 1.00 91.00 99 SER A CA 1
ATOM 726 C C . SER A 1 99 ? -0.197 4.182 18.213 1.00 91.00 99 SER A C 1
ATOM 728 O O . SER A 1 99 ? -1.118 3.728 17.530 1.00 91.00 99 SER A O 1
ATOM 730 N N . THR A 1 100 ? 1.042 4.335 17.738 1.00 88.19 100 THR A N 1
ATOM 731 C CA . THR A 1 100 ? 1.420 3.900 16.390 1.00 88.19 100 THR A CA 1
ATOM 732 C C . THR A 1 100 ? 1.157 2.412 16.203 1.00 88.19 100 THR A C 1
ATOM 734 O O . THR A 1 100 ? 0.498 2.034 15.240 1.00 88.19 100 THR A O 1
ATOM 737 N N . ASP A 1 101 ? 1.611 1.596 17.154 1.00 88.69 101 ASP A N 1
ATOM 738 C CA . ASP A 1 101 ? 1.512 0.140 17.083 1.00 88.69 101 ASP A CA 1
ATOM 739 C C . ASP A 1 101 ? 0.051 -0.317 17.026 1.00 88.69 101 ASP A C 1
ATOM 741 O O . ASP A 1 101 ? -0.287 -1.158 16.203 1.00 88.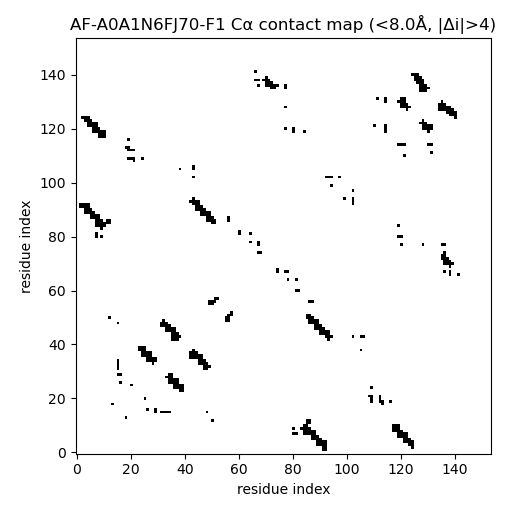69 101 ASP A O 1
ATOM 745 N N . ASP A 1 102 ? -0.846 0.288 17.814 1.00 91.19 102 ASP A N 1
ATOM 746 C CA . ASP A 1 102 ? -2.269 -0.083 17.795 1.00 91.19 102 ASP A CA 1
ATOM 747 C C . ASP A 1 102 ? -2.917 0.148 16.424 1.00 91.19 102 ASP A C 1
ATOM 749 O O . ASP A 1 102 ? -3.769 -0.627 16.000 1.00 91.19 102 ASP A O 1
ATOM 753 N N . VAL A 1 103 ? -2.559 1.239 15.742 1.00 91.69 103 VAL A N 1
ATOM 754 C CA . VAL A 1 103 ? -3.160 1.590 14.446 1.00 91.69 103 VAL A CA 1
ATOM 755 C C . VAL A 1 103 ? -2.550 0.770 13.320 1.00 91.69 103 VAL A C 1
ATOM 757 O O . VAL A 1 103 ? -3.269 0.380 12.406 1.00 91.69 103 VAL A O 1
ATOM 760 N N . LEU A 1 104 ? -1.247 0.489 13.387 1.00 90.75 104 LEU A N 1
ATOM 761 C CA . LEU A 1 104 ? -0.594 -0.385 12.416 1.00 90.75 104 LEU A CA 1
ATOM 762 C C . LEU A 1 104 ? -1.104 -1.826 12.543 1.00 90.75 104 LEU A C 1
ATOM 764 O O . LEU A 1 104 ? -1.491 -2.397 11.532 1.00 90.75 104 LEU A O 1
ATOM 768 N N . ASN A 1 105 ? -1.263 -2.348 13.764 1.00 92.06 105 ASN A N 1
ATOM 769 C CA . ASN A 1 105 ? -1.857 -3.671 13.994 1.00 92.06 105 ASN A CA 1
ATOM 770 C C . ASN A 1 105 ? -3.296 -3.774 13.448 1.00 92.06 105 ASN A C 1
ATOM 772 O O . ASN A 1 105 ? -3.697 -4.820 12.945 1.00 92.06 105 ASN A O 1
ATOM 776 N N . ASP A 1 106 ? -4.086 -2.696 13.521 1.00 94.06 106 ASP A N 1
ATOM 777 C CA . ASP A 1 106 ? -5.429 -2.656 12.919 1.00 94.06 106 ASP A CA 1
ATOM 778 C C . ASP A 1 106 ? -5.398 -2.606 11.380 1.00 94.06 106 ASP A C 1
ATOM 780 O O . ASP A 1 106 ? -6.388 -2.949 10.729 1.00 94.06 106 ASP A O 1
ATOM 784 N N . LEU A 1 107 ? -4.288 -2.147 10.793 1.00 94.31 107 LEU A N 1
ATOM 785 C CA . LEU A 1 107 ? -4.070 -2.083 9.349 1.00 94.31 107 LEU A CA 1
ATOM 786 C C . LEU A 1 107 ? -3.444 -3.363 8.783 1.00 94.31 107 LEU A C 1
ATOM 788 O O . LEU A 1 107 ? -3.647 -3.630 7.601 1.00 94.31 107 LEU A O 1
ATOM 792 N N . ASP A 1 108 ? -2.740 -4.167 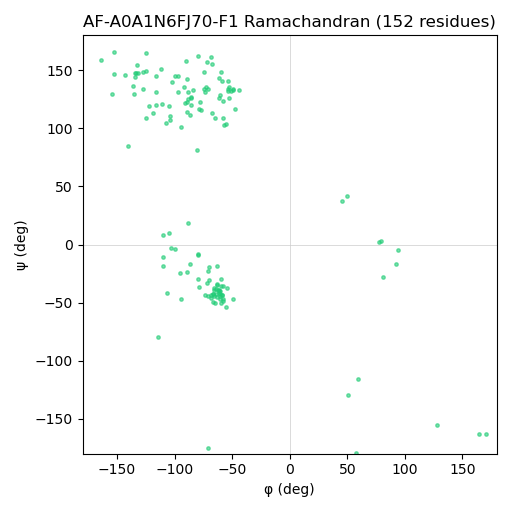9.583 1.00 93.69 108 ASP A N 1
ATOM 793 C CA . ASP A 1 108 ? -2.109 -5.417 9.129 1.00 93.69 108 ASP A CA 1
ATOM 794 C C . ASP A 1 108 ? -3.069 -6.323 8.335 1.00 93.69 108 ASP A C 1
ATOM 796 O O . ASP A 1 108 ? -2.722 -6.700 7.214 1.00 93.69 108 ASP A O 1
ATOM 800 N N . PRO A 1 109 ? -4.323 -6.577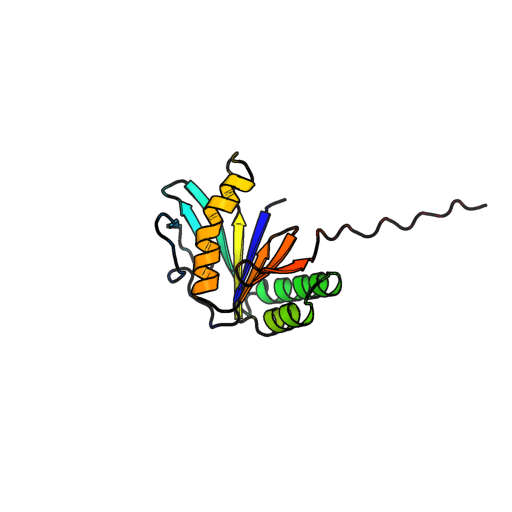 8.778 1.00 95.25 109 PRO A N 1
ATOM 801 C CA . PRO A 1 109 ? -5.247 -7.413 8.012 1.00 95.25 109 PRO A CA 1
ATOM 802 C C . PRO A 1 109 ? -5.553 -6.875 6.608 1.00 95.25 109 PRO A C 1
ATOM 804 O O . PRO A 1 109 ? -5.870 -7.648 5.705 1.00 95.25 109 PRO A O 1
ATOM 807 N N . PHE A 1 110 ? -5.516 -5.552 6.418 1.00 96.50 110 PHE A N 1
ATOM 808 C CA . PHE A 1 110 ? -5.723 -4.935 5.109 1.00 96.50 110 PHE A CA 1
ATOM 809 C C . PHE A 1 110 ? -4.536 -5.190 4.181 1.00 96.50 110 PHE A C 1
ATOM 811 O O . PHE A 1 110 ? -4.734 -5.550 3.021 1.00 96.50 110 PHE A O 1
ATOM 818 N N . TRP A 1 111 ? -3.316 -5.034 4.693 1.00 95.75 111 TRP A N 1
ATOM 819 C CA . TRP A 1 111 ? -2.099 -5.292 3.928 1.00 95.75 111 TRP A CA 1
ATOM 820 C C . TRP A 1 111 ? -1.954 -6.772 3.580 1.00 95.75 111 TRP A C 1
ATOM 822 O O . TRP A 1 111 ? -1.685 -7.085 2.422 1.00 95.75 111 TRP A O 1
ATOM 832 N N . ASP A 1 112 ? -2.246 -7.667 4.526 1.00 94.81 112 ASP A N 1
ATOM 833 C CA . ASP A 1 112 ? -2.272 -9.115 4.299 1.00 94.81 112 ASP A CA 1
ATOM 834 C C . ASP A 1 112 ? -3.285 -9.495 3.210 1.00 94.81 112 ASP A C 1
ATOM 836 O O . ASP A 1 112 ? -2.997 -10.301 2.325 1.00 94.81 112 ASP A O 1
ATOM 840 N N . ALA A 1 113 ? -4.481 -8.896 3.241 1.00 95.31 113 ALA A N 1
ATOM 841 C CA . ALA A 1 113 ? -5.510 -9.146 2.236 1.00 95.31 113 ALA A CA 1
ATOM 842 C C . ALA A 1 113 ? -5.097 -8.645 0.842 1.00 95.31 113 ALA A C 1
ATOM 844 O O . ALA A 1 113 ? -5.397 -9.302 -0.158 1.00 95.31 113 ALA A O 1
ATOM 845 N N . LEU A 1 114 ? -4.407 -7.502 0.764 1.00 94.94 114 LEU A N 1
ATOM 846 C CA . LEU A 1 114 ? -3.870 -6.970 -0.488 1.00 94.94 114 LEU A CA 1
ATOM 847 C C . LEU A 1 114 ? -2.769 -7.860 -1.062 1.00 94.94 114 LEU A C 1
ATOM 849 O O . LEU A 1 114 ? -2.853 -8.221 -2.234 1.00 94.94 114 LEU A O 1
ATOM 853 N N . ASP A 1 115 ? -1.786 -8.234 -0.246 1.00 93.94 115 ASP A N 1
ATOM 854 C CA . ASP A 1 115 ? -0.662 -9.086 -0.651 1.00 93.94 115 ASP A CA 1
ATOM 855 C C . ASP A 1 115 ? -1.135 -10.488 -1.077 1.00 93.94 115 ASP A C 1
ATOM 857 O O . ASP A 1 115 ? -0.641 -11.059 -2.047 1.00 93.94 115 ASP A O 1
ATOM 861 N N . ALA A 1 116 ? -2.181 -11.014 -0.431 1.00 94.50 116 ALA A N 1
ATOM 862 C CA . ALA A 1 116 ? -2.788 -12.286 -0.817 1.00 94.50 116 ALA A CA 1
ATOM 863 C C . ALA A 1 116 ? -3.556 -12.229 -2.152 1.00 94.50 116 ALA A C 1
ATOM 865 O O . ALA A 1 116 ? -3.660 -13.243 -2.849 1.00 94.50 116 ALA A O 1
ATOM 866 N N . ALA A 1 117 ? -4.139 -11.080 -2.504 1.00 95.12 117 ALA A N 1
ATOM 867 C CA . ALA A 1 117 ? -4.979 -10.934 -3.695 1.00 95.12 117 ALA A CA 1
ATOM 868 C C . ALA A 1 117 ? -4.226 -10.396 -4.919 1.00 95.12 117 ALA A C 1
ATOM 870 O O . ALA A 1 117 ? -4.660 -10.615 -6.054 1.00 95.12 117 ALA A O 1
ATOM 871 N N . HIS A 1 118 ? -3.126 -9.677 -4.704 1.00 95.69 118 HIS A N 1
ATOM 872 C CA . HIS A 1 118 ? -2.419 -8.937 -5.739 1.00 95.69 118 HIS A CA 1
ATOM 873 C C . HIS A 1 118 ? -0.915 -9.176 -5.682 1.00 95.69 118 HIS A C 1
ATOM 875 O O . HIS A 1 118 ? -0.323 -9.332 -4.623 1.00 95.69 118 HIS A O 1
ATOM 881 N N . GLN A 1 119 ? -0.277 -9.144 -6.850 1.00 95.00 119 GLN A N 1
ATOM 882 C CA . GLN A 1 119 ? 1.179 -9.184 -6.925 1.00 95.00 119 GLN A CA 1
ATOM 883 C C . GLN A 1 119 ? 1.735 -7.775 -6.736 1.00 95.00 119 GLN A C 1
ATOM 885 O O . GLN A 1 119 ? 1.257 -6.827 -7.370 1.00 95.00 119 GLN A O 1
ATOM 890 N N . GLY A 1 120 ? 2.746 -7.641 -5.882 1.00 95.81 120 GLY A N 1
ATOM 891 C CA . GLY A 1 120 ? 3.360 -6.354 -5.599 1.00 95.81 120 GLY A CA 1
ATOM 892 C C . GLY A 1 120 ? 4.343 -6.387 -4.438 1.00 95.81 120 GLY A C 1
ATOM 893 O O . GLY A 1 120 ? 4.819 -7.450 -4.042 1.00 95.81 120 GLY A O 1
ATOM 894 N N . LEU A 1 121 ? 4.649 -5.196 -3.925 1.00 97.06 121 LEU A N 1
ATOM 895 C CA . LEU A 1 121 ? 5.417 -4.998 -2.697 1.00 97.06 121 LEU A CA 1
ATOM 896 C C . LEU A 1 121 ? 4.751 -3.943 -1.822 1.00 97.06 121 LEU A C 1
ATOM 898 O O . LEU A 1 121 ? 4.263 -2.924 -2.320 1.00 97.06 121 LEU A O 1
ATOM 902 N N . ILE A 1 122 ? 4.824 -4.154 -0.512 1.00 97.19 122 ILE A N 1
ATOM 903 C CA . ILE A 1 122 ? 4.441 -3.160 0.486 1.00 97.19 122 ILE A CA 1
ATOM 904 C C . ILE A 1 122 ? 5.661 -2.299 0.810 1.00 97.19 122 ILE A C 1
ATOM 906 O O . ILE A 1 122 ? 6.783 -2.795 0.897 1.00 97.19 122 ILE A O 1
ATOM 910 N N . GLN A 1 123 ? 5.457 -1.005 1.031 1.00 96.38 123 GLN A N 1
ATOM 911 C CA . GLN A 1 123 ? 6.461 -0.110 1.593 1.00 96.38 123 GLN A CA 1
ATOM 912 C C . GLN A 1 123 ? 5.893 0.639 2.791 1.00 96.38 123 GLN A C 1
ATOM 914 O O . GLN A 1 123 ? 4.806 1.205 2.711 1.00 96.38 123 GLN A O 1
ATOM 919 N N . ALA A 1 124 ? 6.662 0.697 3.876 1.00 92.94 124 ALA A N 1
ATOM 920 C CA . ALA A 1 124 ? 6.320 1.449 5.080 1.00 92.94 124 ALA A CA 1
ATOM 921 C C . ALA A 1 124 ? 7.325 2.581 5.329 1.00 92.94 124 ALA A C 1
ATOM 923 O O . ALA A 1 124 ? 8.548 2.385 5.273 1.00 92.94 124 ALA A O 1
ATOM 924 N N . ASP A 1 125 ? 6.823 3.792 5.583 1.00 89.56 125 ASP A N 1
ATOM 925 C CA . ASP A 1 125 ? 7.666 4.968 5.796 1.00 89.56 125 ASP A CA 1
ATOM 926 C C . ASP A 1 125 ? 8.609 4.806 6.993 1.00 89.56 125 ASP A C 1
ATOM 928 O O . ASP A 1 125 ? 8.208 4.516 8.119 1.00 89.56 125 ASP A O 1
ATOM 932 N N . GLY A 1 126 ? 9.896 5.070 6.753 1.00 84.06 126 GLY A N 1
ATOM 933 C CA . GLY A 1 126 ? 10.946 4.970 7.767 1.00 84.06 126 GLY A CA 1
ATOM 934 C C . GLY A 1 126 ? 11.413 3.545 8.072 1.00 84.06 126 GLY A C 1
ATOM 935 O O . GLY A 1 126 ? 12.293 3.398 8.918 1.00 84.06 126 GLY A O 1
ATOM 936 N N . GLN A 1 127 ? 10.873 2.534 7.387 1.00 86.19 127 GLN A N 1
ATOM 937 C CA . GLN A 1 127 ? 11.317 1.145 7.480 1.00 86.19 127 GLN A CA 1
ATOM 938 C C . GLN A 1 127 ? 11.915 0.684 6.145 1.00 86.19 127 GLN A C 1
ATOM 940 O O . GLN A 1 127 ? 13.136 0.673 5.978 1.00 86.19 127 GLN A O 1
ATOM 945 N N . GLY A 1 128 ? 11.075 0.336 5.170 1.00 93.19 128 GLY A N 1
ATOM 946 C CA . GLY A 1 128 ? 11.537 -0.361 3.977 1.00 93.19 128 GLY A CA 1
ATOM 947 C C . GLY A 1 128 ? 10.430 -1.011 3.166 1.00 93.19 128 GLY A C 1
ATOM 948 O O . GLY A 1 128 ? 9.258 -0.665 3.317 1.00 93.19 128 GLY A O 1
ATOM 949 N N . PHE A 1 129 ? 10.846 -1.930 2.302 1.00 96.62 129 PHE A N 1
ATOM 950 C CA . PHE A 1 129 ? 9.993 -2.757 1.461 1.00 96.62 129 PHE A CA 1
ATOM 951 C C . PHE A 1 129 ? 9.809 -4.150 2.060 1.00 96.62 129 PHE A C 1
ATOM 953 O O . PHE A 1 129 ? 10.749 -4.720 2.621 1.00 96.62 129 PHE A O 1
ATOM 960 N N . TYR A 1 130 ? 8.614 -4.693 1.863 1.00 95.19 130 TYR A N 1
ATOM 961 C CA . TYR A 1 130 ? 8.170 -5.996 2.335 1.00 95.19 130 TYR A CA 1
ATOM 962 C C . TYR A 1 130 ? 7.510 -6.774 1.195 1.00 95.19 130 TYR A C 1
ATOM 964 O O . TYR A 1 130 ? 6.869 -6.181 0.322 1.00 95.19 130 TYR A O 1
ATOM 972 N N . GLN A 1 131 ? 7.661 -8.095 1.229 1.00 92.00 131 GLN A N 1
ATOM 973 C CA . GLN A 1 131 ? 6.921 -9.047 0.405 1.00 92.00 131 GLN A CA 1
ATOM 974 C C . GLN A 1 131 ? 6.269 -10.054 1.353 1.00 92.00 131 GLN A C 1
ATOM 976 O O . GLN A 1 131 ? 6.975 -10.824 2.006 1.00 92.00 131 GLN A O 1
ATOM 981 N N . GLY A 1 132 ? 4.944 -10.005 1.500 1.00 88.19 132 GLY A N 1
ATOM 982 C CA . GLY A 1 132 ? 4.280 -10.628 2.645 1.00 88.19 132 GLY A CA 1
ATOM 983 C C . GLY A 1 132 ? 4.921 -10.203 3.973 1.00 88.19 132 GLY A C 1
ATOM 984 O O . GLY A 1 132 ? 5.161 -9.020 4.213 1.00 88.19 132 GLY A O 1
ATOM 985 N N . ALA A 1 133 ? 5.253 -11.180 4.819 1.00 86.19 133 ALA A N 1
ATOM 986 C CA . ALA A 1 133 ? 5.914 -10.947 6.106 1.00 86.19 133 ALA A CA 1
ATOM 987 C C . ALA A 1 133 ? 7.438 -10.721 6.002 1.00 86.19 133 ALA A C 1
ATOM 989 O O . ALA A 1 133 ? 8.078 -10.371 6.998 1.00 86.19 133 ALA A O 1
ATOM 990 N N . ASP A 1 134 ? 8.039 -10.931 4.827 1.00 91.56 134 ASP A N 1
ATOM 991 C CA . ASP A 1 134 ? 9.488 -10.874 4.658 1.00 91.56 134 ASP A CA 1
ATOM 992 C C . ASP A 1 134 ? 9.963 -9.442 4.398 1.00 91.56 134 ASP A C 1
ATOM 994 O O . ASP A 1 134 ? 9.506 -8.755 3.481 1.00 91.56 134 ASP A O 1
ATOM 998 N N . PHE A 1 135 ? 10.936 -8.990 5.192 1.00 93.81 135 PHE A N 1
ATOM 999 C CA . PHE A 1 135 ? 11.600 -7.708 4.979 1.00 93.81 135 PHE A CA 1
ATOM 1000 C C . PHE A 1 135 ? 12.619 -7.812 3.841 1.00 93.81 135 PHE A C 1
ATOM 1002 O O . PHE A 1 135 ? 13.623 -8.518 3.951 1.00 93.81 135 PHE A O 1
ATOM 1009 N N . VAL A 1 136 ? 12.381 -7.072 2.760 1.00 95.44 136 VAL A N 1
ATOM 1010 C CA . VAL A 1 136 ? 13.143 -7.185 1.508 1.00 95.44 136 VAL A CA 1
ATOM 1011 C C . VAL A 1 136 ? 14.287 -6.178 1.448 1.00 95.44 136 VAL A C 1
ATOM 1013 O O . VAL A 1 136 ? 15.414 -6.509 1.065 1.00 95.44 136 VAL A O 1
ATOM 1016 N N . LEU A 1 137 ? 14.002 -4.917 1.783 1.00 95.38 137 LEU A N 1
ATOM 1017 C CA . LEU A 1 137 ? 14.960 -3.834 1.593 1.00 95.38 137 LEU A CA 1
ATOM 1018 C C . LEU A 1 137 ? 14.722 -2.673 2.550 1.00 95.38 137 LEU A C 1
ATOM 1020 O O . LEU A 1 137 ? 13.639 -2.099 2.602 1.00 95.38 137 LEU A O 1
ATOM 1024 N N . ASN A 1 138 ? 15.783 -2.252 3.230 1.00 93.56 138 ASN A N 1
ATOM 1025 C CA . ASN A 1 138 ? 15.817 -1.056 4.056 1.00 93.56 138 ASN A CA 1
ATOM 1026 C C . ASN A 1 138 ? 16.155 0.170 3.201 1.00 93.56 138 ASN A C 1
ATOM 1028 O O . ASN A 1 138 ? 17.237 0.230 2.622 1.00 93.56 138 ASN A O 1
ATOM 1032 N N . ILE A 1 139 ? 15.265 1.161 3.149 1.00 89.00 139 ILE A N 1
ATOM 1033 C CA . ILE A 1 139 ? 15.553 2.482 2.546 1.00 89.00 139 ILE A CA 1
ATOM 1034 C C . ILE A 1 139 ? 15.807 3.572 3.594 1.00 89.00 139 ILE A C 1
ATOM 1036 O O . ILE A 1 139 ? 16.148 4.698 3.237 1.00 89.00 139 ILE A O 1
ATOM 1040 N N . GLY A 1 140 ? 15.675 3.233 4.880 1.00 69.12 140 GLY A N 1
ATOM 1041 C CA . GLY A 1 140 ? 15.892 4.110 6.021 1.00 69.12 140 GLY A CA 1
ATOM 1042 C C . GLY A 1 140 ? 15.021 5.368 6.016 1.00 69.12 140 GLY A C 1
ATOM 1043 O O . GLY A 1 140 ? 14.232 5.641 5.112 1.00 69.12 140 GLY A O 1
ATOM 1044 N N . ARG A 1 141 ? 15.201 6.204 7.041 1.00 62.84 141 ARG A N 1
ATOM 1045 C CA . ARG A 1 141 ? 14.980 7.642 6.864 1.00 62.84 141 ARG A CA 1
ATOM 1046 C C . ARG A 1 141 ? 16.226 8.162 6.162 1.00 62.84 141 ARG A C 1
ATOM 1048 O O . ARG A 1 141 ? 17.302 8.086 6.757 1.00 62.84 141 ARG A O 1
ATOM 1055 N N . ILE A 1 142 ? 16.105 8.683 4.937 1.00 46.66 142 ILE A N 1
ATOM 1056 C CA . ILE A 1 142 ? 17.196 9.463 4.342 1.00 46.66 142 ILE A CA 1
ATOM 1057 C C . ILE A 1 142 ? 17.468 10.613 5.311 1.00 46.66 142 ILE A C 1
ATOM 1059 O O . ILE A 1 142 ? 16.703 11.570 5.414 1.00 46.66 142 ILE A O 1
ATOM 1063 N N . THR A 1 143 ? 18.538 10.478 6.085 1.00 44.16 143 THR A N 1
ATOM 1064 C CA . THR A 1 143 ? 19.074 11.591 6.851 1.00 44.16 143 THR A CA 1
ATOM 1065 C C . THR A 1 143 ? 19.845 12.408 5.822 1.00 44.16 143 THR A C 1
ATOM 1067 O O . THR A 1 143 ? 20.695 11.822 5.143 1.00 44.16 143 THR A O 1
ATOM 1070 N N . PRO A 1 144 ? 19.545 13.705 5.621 1.00 40.59 144 PRO A N 1
ATOM 1071 C CA . PRO A 1 144 ? 20.347 14.512 4.714 1.00 40.59 144 PRO A CA 1
ATOM 1072 C C . PRO A 1 144 ? 21.821 14.396 5.132 1.00 40.59 144 PRO A C 1
ATOM 1074 O O . PRO A 1 144 ? 22.097 14.330 6.338 1.00 40.59 144 PRO A O 1
ATOM 1077 N N . PRO A 1 145 ? 22.767 14.317 4.176 1.00 43.31 145 PRO A N 1
ATOM 1078 C CA . PRO A 1 145 ? 24.181 14.232 4.508 1.00 43.31 145 PRO A CA 1
ATOM 1079 C C . PRO A 1 145 ? 24.529 15.388 5.446 1.00 43.31 145 PRO A C 1
ATOM 1081 O O . PRO A 1 145 ? 24.085 16.519 5.232 1.00 43.31 145 PRO A O 1
ATOM 1084 N N . ALA A 1 146 ? 25.284 15.091 6.508 1.00 45.47 146 ALA A N 1
ATOM 1085 C CA . ALA A 1 146 ? 25.737 16.117 7.437 1.00 45.47 146 ALA A CA 1
ATOM 1086 C C . ALA A 1 146 ? 26.364 17.272 6.633 1.00 45.47 146 ALA A C 1
ATOM 1088 O O . ALA A 1 146 ? 27.141 16.997 5.710 1.00 45.47 146 ALA A O 1
ATOM 1089 N N . PRO A 1 147 ? 26.029 18.544 6.930 1.00 52.06 147 PRO A N 1
ATOM 1090 C CA . PRO A 1 147 ? 26.622 19.668 6.222 1.00 52.06 147 PRO A CA 1
ATOM 1091 C C . PRO A 1 147 ? 28.142 19.538 6.308 1.00 52.06 147 PRO A C 1
ATOM 1093 O O . PRO A 1 147 ? 28.677 19.249 7.383 1.00 52.06 147 PRO A O 1
ATOM 1096 N N . ALA A 1 148 ? 28.818 19.686 5.164 1.00 56.75 148 ALA A N 1
ATOM 1097 C CA . ALA A 1 148 ? 30.267 19.568 5.076 1.00 56.75 148 ALA A CA 1
ATOM 1098 C C . ALA A 1 148 ? 30.892 20.397 6.201 1.00 56.75 148 ALA A C 1
ATOM 1100 O O . ALA A 1 148 ? 30.684 21.608 6.261 1.00 56.75 148 ALA A O 1
ATOM 1101 N N . SER A 1 149 ? 31.592 19.737 7.131 1.00 62.31 149 SER A N 1
ATOM 1102 C CA . SER A 1 149 ? 32.268 20.439 8.217 1.00 62.31 149 SER A CA 1
ATOM 1103 C C . SER A 1 149 ? 33.236 21.434 7.598 1.00 62.31 149 SER A C 1
ATOM 1105 O O . SER A 1 149 ? 34.248 21.045 7.013 1.00 62.31 149 SER A O 1
ATOM 1107 N N . SER A 1 150 ? 32.902 22.717 7.707 1.00 56.81 150 SER A N 1
ATOM 1108 C CA . SER A 1 150 ? 33.799 23.816 7.395 1.00 56.81 150 SER A CA 1
ATOM 1109 C C . SER A 1 150 ? 35.049 23.618 8.240 1.00 56.81 150 SER A C 1
ATOM 1111 O O . SER A 1 150 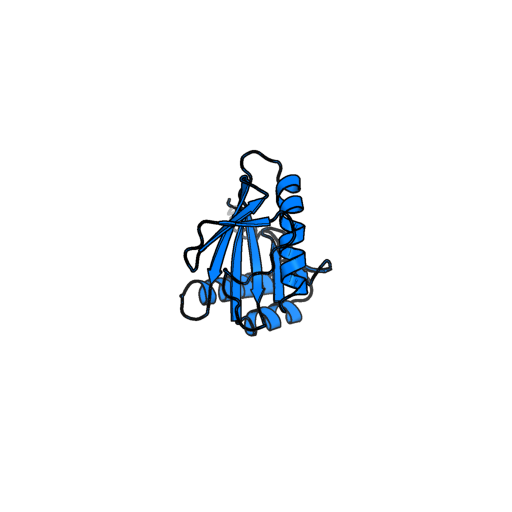? 35.036 23.814 9.455 1.00 56.81 150 SER A O 1
ATOM 1113 N N . ARG A 1 151 ? 36.120 23.149 7.599 1.00 53.62 151 ARG A N 1
ATOM 1114 C CA . ARG A 1 151 ? 37.451 23.069 8.197 1.00 53.62 151 ARG A CA 1
ATOM 1115 C C . ARG A 1 151 ? 37.770 24.465 8.749 1.00 53.62 151 ARG A C 1
ATOM 1117 O O . ARG A 1 151 ? 37.668 25.419 7.973 1.00 53.62 151 ARG A O 1
ATOM 1124 N N . PRO A 1 152 ? 38.127 24.633 10.032 1.00 55.31 152 PRO A N 1
ATOM 1125 C CA . PRO A 1 152 ? 38.640 25.918 10.474 1.00 55.31 152 PRO A CA 1
ATOM 1126 C C . PRO A 1 152 ? 39.924 26.195 9.681 1.00 55.31 152 PRO A C 1
ATOM 1128 O O . PRO A 1 152 ? 40.802 25.333 9.578 1.00 55.31 152 PRO A O 1
ATOM 1131 N N . ALA A 1 153 ? 39.959 27.357 9.031 1.00 62.94 153 ALA A N 1
ATOM 1132 C CA . ALA A 1 153 ? 41.146 27.872 8.362 1.00 62.94 153 ALA A CA 1
ATOM 1133 C C . ALA A 1 153 ? 42.285 28.050 9.394 1.00 62.94 153 ALA A C 1
ATOM 1135 O O . ALA A 1 153 ? 41.977 28.271 10.569 1.00 62.94 153 ALA A O 1
ATOM 1136 N N . PRO A 1 154 ? 43.554 27.886 8.973 1.00 69.56 154 PRO A N 1
ATOM 1137 C CA . PRO A 1 154 ? 44.717 27.848 9.863 1.00 69.56 154 PRO A CA 1
ATOM 1138 C C . PRO A 1 154 ? 44.953 29.149 10.634 1.00 69.56 154 PRO A C 1
ATOM 1140 O O . PRO A 1 154 ? 44.606 30.230 10.104 1.00 69.56 154 PRO A O 1
#

Foldseek 3Di:
DFWKKKWFFLPADDQPVPAQDDPQWDWDPDDPQWTFIDRPPHTFWIKGKAFPPPVVLVVVLVVVLVLLVQKDFASVVQNVQSVSGGMMIMIGGDQPPPDPVVSVVVCLVSVLSRLVVGDTWMATPQAAIDRRPDGGMGSHPPDPPDPPPPDPDD